Protein 4JXT (pdb70)

Foldseek 3Di:
DDDDLVVLLVLLVVADQDPCSLQVSLVVCLVVVVPLQSSLVSLVVVLLVDQLVCNLSSVVSLLSNLVVCVVVDCRNVVNNQVCVLVSLLSNLVSDDPVSLVVLVVSLVVCVVVVSDDVVSSVSNCVSSPD/DDDPVPDPD

Secondary structure (P-SEA, 3-state):
ccccaaa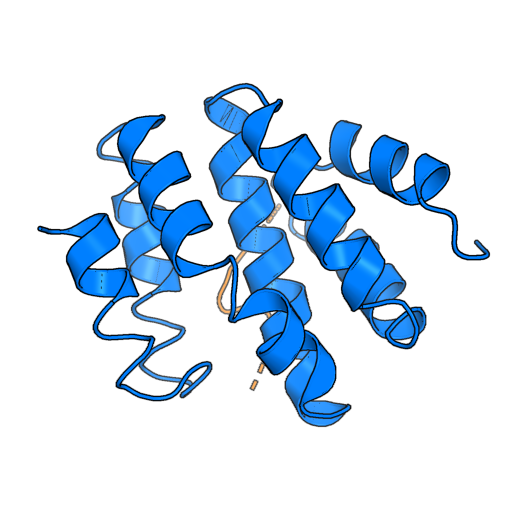aaaaaaaccccaaaaaaaaaaaaaaccaaaaaaaaaaaaaaaccccaaaaaaaaaaaaaaaaccccaaaaaaacccaaaaaaaaaaaccaaaaaaaaaaaaaaaaaccccaaaaaaaaaaccc/ccccccccc

Nearest PDB structures (foldseek):
  4jxt-assembly1_A  TM=1.008E+00  e=1.956E-17  Homo sapiens
  4nac-assembly1_A  TM=9.963E-01  e=1.462E-15  Homo sapiens
  4q94-assembly3_A  TM=7.522E-01  e=2.363E-12  Homo sapiens
  4q96-assembly2_A  TM=7.370E-01  e=5.225E-12  Homo sapiens
  8yf5-assembly1_E  TM=9.367E-01  e=1.499E-07  Komagataella phaffii

CATH classification: 1.25.40.90

Structure (mmCIF, N/CA/C/O backbone):
data_4JXT
#
_entry.id   4JXT
#
_cell.length_a   93.264
_cell.length_b   93.264
_cell.length_c   36.027
_cell.angle_alpha   90.000
_cell.angle_beta   90.000
_cell.angle_gamma   90.000
#
_symmetry.space_group_name_H-M   'I 4'
#
loop_
_entity.id
_entity.type
_entity.pdbx_description
1 polymer 'Regulation of nuclear pre-mRNA domain-containing protein 1A'
2 polymer 'DNA-directed RNA polymerase II subunit RPB1'
3 non-polymer 'UNKNOWN ATOM OR ION'
4 water water
#
loop_
_atom_site.group_PDB
_atom_site.id
_atom_site.type_symbol
_atom_site.label_atom_id
_atom_site.label_alt_id
_atom_site.label_comp_id
_atom_site.label_asym_id
_atom_site.label_entity_id
_atom_site.label_seq_id
_atom_site.pdbx_PDB_ins_code
_atom_site.Cartn_x
_atom_site.Cartn_y
_atom_site.Cartn_z
_atom_site.occupancy
_atom_site.B_iso_or_equiv
_atom_site.auth_seq_id
_atom_site.auth_comp_id
_atom_site.auth_asym_id
_atom_site.auth_atom_id
_atom_site.pdbx_PDB_model_num
ATOM 1 N N . SER A 1 3 ? 19.921 -5.279 -18.014 1.00 32.51 2 SER A N 1
ATOM 2 C CA . SER A 1 3 ? 21.285 -5.852 -17.781 1.00 32.69 2 SER A CA 1
ATOM 3 C C . SER A 1 3 ? 21.244 -6.900 -16.655 1.00 30.99 2 SER A C 1
ATOM 4 O O . SER A 1 3 ? 20.707 -6.651 -15.577 1.00 28.10 2 SER A O 1
ATOM 9 N N . ALA A 1 4 ? 21.835 -8.056 -16.890 1.00 30.32 3 ALA A N 1
ATOM 10 C CA . ALA A 1 4 ? 22.018 -8.997 -15.816 1.00 29.32 3 ALA A CA 1
ATOM 11 C C . ALA A 1 4 ? 23.038 -8.424 -14.837 1.00 27.05 3 ALA A C 1
ATOM 12 O O . ALA A 1 4 ? 23.876 -7.556 -15.178 1.00 27.74 3 ALA A O 1
ATOM 14 N N . PHE A 1 5 ? 22.988 -8.917 -13.615 1.00 24.91 4 PH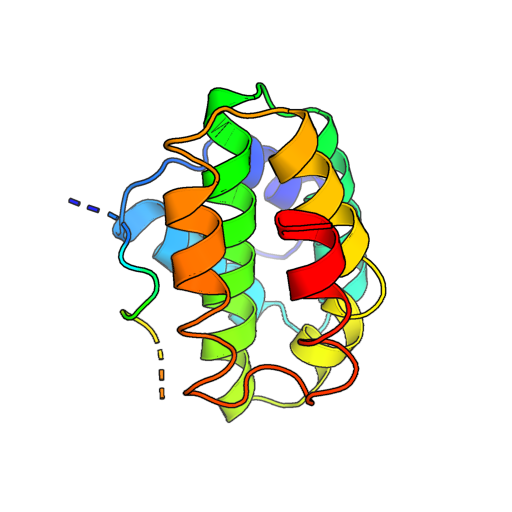E A N 1
ATOM 15 C CA . PHE A 1 5 ? 23.850 -8.389 -12.611 1.00 22.51 4 PHE A CA 1
ATOM 16 C C . PHE A 1 5 ? 25.269 -8.943 -12.728 1.00 22.63 4 PHE A C 1
ATOM 17 O O . PHE A 1 5 ? 25.440 -10.128 -12.850 1.00 23.60 4 PHE A O 1
ATOM 25 N N . SER A 1 6 ? 26.264 -8.049 -12.661 1.00 21.33 5 SER A N 1
ATOM 26 C CA . SER A 1 6 ? 27.667 -8.423 -12.404 1.00 21.73 5 SER A CA 1
ATOM 27 C C . SER A 1 6 ? 28.325 -7.334 -11.546 1.00 20.17 5 SER A C 1
ATOM 28 O O . SER A 1 6 ? 27.939 -6.156 -11.600 1.00 18.08 5 SER A O 1
ATOM 31 N N . GLU A 1 7 ? 29.298 -7.726 -10.750 1.00 20.62 6 GLU A N 1
ATOM 32 C CA . GLU A 1 7 ? 30.055 -6.742 -9.957 1.00 20.37 6 GLU A CA 1
ATOM 33 C C . GLU A 1 7 ? 30.763 -5.751 -10.825 1.00 20.21 6 GLU A C 1
ATOM 34 O O . GLU A 1 7 ? 30.710 -4.562 -10.562 1.00 18.47 6 GLU A O 1
ATOM 40 N N . ALA A 1 8 ? 31.362 -6.229 -11.909 1.00 21.76 7 ALA A N 1
ATOM 41 C CA . ALA A 1 8 ? 32.051 -5.322 -12.837 1.00 22.80 7 ALA A CA 1
ATOM 42 C C . ALA A 1 8 ? 31.071 -4.305 -13.517 1.00 21.74 7 ALA A C 1
ATOM 43 O O . ALA A 1 8 ? 31.426 -3.134 -13.702 1.00 22.06 7 ALA A O 1
ATOM 45 N N . ALA A 1 9 ? 29.860 -4.732 -13.861 1.00 21.33 8 ALA A N 1
ATOM 46 C CA . ALA A 1 9 ? 28.879 -3.817 -14.470 1.00 21.20 8 ALA A CA 1
ATOM 47 C C . ALA A 1 9 ? 28.488 -2.755 -13.423 1.00 20.06 8 ALA A C 1
ATOM 48 O O . ALA A 1 9 ? 28.445 -1.545 -13.737 1.00 20.80 8 ALA A O 1
ATOM 50 N N . LEU A 1 10 ? 28.267 -3.189 -12.183 1.00 18.62 9 LEU A N 1
ATOM 51 C CA . LEU A 1 10 ? 27.975 -2.245 -11.079 1.00 17.88 9 LEU A CA 1
ATOM 52 C C . LEU A 1 10 ? 29.125 -1.253 -10.839 1.00 18.67 9 LEU A C 1
ATOM 53 O O . LEU A 1 10 ? 28.884 -0.042 -10.644 1.00 18.30 9 LEU A O 1
ATOM 58 N N . GLU A 1 11 ? 30.353 -1.757 -10.837 1.00 20.18 10 GLU A N 1
ATOM 59 C CA . GLU A 1 11 ? 31.545 -0.903 -10.734 1.00 21.85 10 GLU A CA 1
ATOM 60 C C . GLU A 1 11 ? 31.596 0.182 -11.820 1.00 22.06 10 GLU A C 1
ATOM 61 O O . GLU A 1 11 ? 31.912 1.350 -11.536 1.00 22.07 10 GLU A O 1
ATOM 67 N N . LYS A 1 12 ? 31.260 -0.195 -13.050 1.00 22.66 11 LYS A N 1
ATOM 68 C CA . LYS A 1 12 ? 31.251 0.753 -14.169 1.00 24.33 11 LYS A CA 1
ATOM 69 C C . LYS A 1 12 ? 30.137 1.827 -14.001 1.00 22.70 11 LYS A C 1
ATOM 70 O O . LYS A 1 12 ? 30.387 3.016 -14.176 1.00 22.13 11 LYS A O 1
ATOM 76 N N . LYS A 1 13 ? 28.920 1.378 -13.636 1.00 20.78 12 LYS A N 1
ATOM 77 C CA . LYS A 1 13 ? 27.803 2.302 -13.333 1.00 19.99 12 LYS A CA 1
ATOM 78 C C . LYS A 1 13 ? 28.130 3.303 -12.210 1.00 19.04 12 LYS A C 1
ATOM 79 O O . LYS A 1 13 ? 27.771 4.500 -12.288 1.00 19.23 12 LYS A O 1
ATOM 85 N N . LEU A 1 14 ? 28.804 2.822 -11.170 1.00 18.27 13 LEU A N 1
ATOM 86 C CA . LEU A 1 14 ? 29.231 3.699 -10.063 1.00 17.85 13 LEU A CA 1
ATOM 87 C C . LEU A 1 14 ? 30.257 4.743 -10.503 1.00 19.89 13 LEU A C 1
ATOM 88 O O . LEU A 1 14 ? 30.225 5.871 -9.987 1.00 19.79 13 LEU A O 1
ATOM 93 N N . SER A 1 15 ? 31.176 4.388 -11.425 1.00 21.85 14 SER A N 1
ATOM 94 C CA . SER A 1 15 ? 32.103 5.375 -12.025 1.00 23.94 14 SER A CA 1
ATOM 95 C C . SER A 1 15 ? 31.404 6.478 -12.849 1.00 25.36 14 SER A C 1
ATOM 96 O O . SER A 1 15 ? 31.958 7.553 -13.035 1.00 26.13 14 SER A O 1
ATOM 99 N N . GLU A 1 16 ? 30.211 6.174 -13.359 1.00 25.23 15 GLU A N 1
ATOM 100 C CA . GLU A 1 16 ? 29.438 7.075 -14.218 1.00 27.22 15 GLU A CA 1
ATOM 101 C C . GLU A 1 16 ? 28.368 7.863 -13.427 1.00 26.40 15 GLU A C 1
ATOM 102 O O . GLU A 1 16 ? 27.791 8.802 -13.958 1.00 28.18 15 GLU A O 1
ATOM 108 N N . LEU A 1 17 ? 28.101 7.464 -12.183 1.00 24.27 16 LEU A N 1
ATOM 109 C CA . LEU A 1 17 ? 27.060 8.089 -11.361 1.00 23.55 16 LEU A CA 1
ATOM 110 C C . LEU A 1 17 ? 27.340 9.567 -11.179 1.00 25.49 16 LEU A C 1
ATOM 111 O O . LEU A 1 17 ? 28.476 9.968 -10.852 1.00 24.60 16 LEU A O 1
ATOM 116 N N . SER A 1 18 ? 26.291 10.363 -11.387 1.00 26.39 17 SER A N 1
ATOM 117 C CA . SER A 1 18 ? 26.335 11.805 -11.192 1.00 28.19 17 SER A CA 1
ATOM 118 C C . SER A 1 18 ? 25.187 12.222 -10.266 1.00 27.87 17 SER A C 1
ATOM 119 O O . SER A 1 18 ? 24.341 11.415 -9.876 1.00 25.02 17 SER A O 1
ATOM 122 N N . ASN A 1 19 ? 25.171 13.497 -9.916 1.00 30.80 18 ASN A N 1
ATOM 123 C CA . ASN A 1 19 ? 24.249 13.997 -8.931 1.00 31.29 18 ASN A CA 1
ATOM 124 C C . ASN A 1 19 ? 22.837 14.307 -9.485 1.00 31.42 18 ASN A C 1
ATOM 125 O O . ASN A 1 19 ? 22.013 14.891 -8.770 1.00 33.22 18 ASN A O 1
ATOM 130 N N . SER A 1 20 ? 22.540 13.907 -10.723 1.00 29.01 19 SER A N 1
ATOM 131 C CA . SER A 1 20 ? 21.248 14.188 -11.316 1.00 28.63 19 SER A CA 1
ATOM 132 C C . SER A 1 20 ? 20.205 13.225 -10.739 1.00 26.48 19 SER A C 1
ATOM 133 O O . SER A 1 20 ? 20.524 12.074 -10.330 1.00 23.60 19 SER A O 1
ATOM 136 N N . GLN A 1 21 ? 18.960 13.692 -10.704 1.00 26.98 20 GLN A N 1
ATOM 137 C CA . GLN A 1 21 ? 17.857 12.866 -10.209 1.00 25.80 20 GLN A CA 1
ATOM 138 C C . GLN A 1 21 ? 17.805 11.572 -11.061 1.00 24.26 20 GLN A C 1
ATOM 139 O O . GLN A 1 21 ? 17.662 10.462 -10.517 1.00 22.24 20 GLN A O 1
ATOM 145 N N . GLN A 1 22 ? 17.973 11.730 -12.379 1.00 25.34 21 GLN A N 1
ATOM 146 C CA . GLN A 1 22 ? 17.844 10.592 -13.324 1.00 24.70 21 GLN A CA 1
ATOM 147 C C . GLN A 1 22 ? 18.979 9.591 -13.116 1.00 22.61 21 GLN A C 1
ATOM 148 O O . GLN A 1 22 ? 18.746 8.393 -13.106 1.00 20.91 21 GLN A O 1
ATOM 153 N N . SER A 1 23 ? 20.188 10.075 -12.820 1.00 22.55 22 SER A N 1
ATOM 154 C CA . SER A 1 23 ? 21.315 9.193 -12.689 1.00 21.11 22 SER A CA 1
ATOM 155 C C . SER A 1 23 ? 21.202 8.325 -11.432 1.00 19.13 22 SER A C 1
ATOM 156 O O . SER A 1 23 ? 21.319 7.095 -11.530 1.00 18.15 22 SER A O 1
ATOM 159 N N . VAL A 1 24 ? 20.945 8.960 -10.265 1.00 18.11 23 VAL A N 1
ATOM 160 C CA . VAL A 1 24 ? 20.719 8.219 -9.024 1.00 16.57 23 VAL A CA 1
ATOM 161 C C . VAL A 1 24 ? 19.513 7.255 -9.136 1.00 16.16 23 VAL A C 1
ATOM 162 O O . VAL A 1 24 ? 19.625 6.088 -8.748 1.00 14.73 23 VAL A O 1
ATOM 166 N N . GLN A 1 25 ? 18.378 7.753 -9.632 1.00 17.22 24 GLN A N 1
ATOM 167 C CA . GLN A 1 25 ? 17.150 6.932 -9.753 1.00 17.92 24 GLN A CA 1
ATOM 168 C C . GLN A 1 25 ? 17.327 5.726 -10.672 1.00 17.14 24 GLN A C 1
ATOM 169 O O . GLN A 1 25 ? 16.814 4.624 -10.386 1.00 16.95 24 GLN A O 1
ATOM 177 N N . THR A 1 26 ? 18.013 5.918 -11.801 1.00 17.00 25 THR A N 1
ATOM 178 C CA . THR A 1 26 ? 18.143 4.848 -12.762 1.00 17.07 25 THR A CA 1
ATOM 179 C C . THR A 1 26 ? 18.997 3.691 -12.182 1.00 15.89 25 THR A C 1
ATOM 180 O O . THR A 1 26 ? 18.661 2.498 -12.320 1.00 15.48 25 THR A O 1
ATOM 184 N N . LEU A 1 27 ? 20.075 4.039 -11.503 1.00 15.19 26 LEU A N 1
ATOM 185 C CA . LEU A 1 27 ? 20.947 3.032 -10.914 1.00 14.28 26 LEU A CA 1
ATOM 186 C C . LEU A 1 27 ? 20.220 2.339 -9.754 1.00 12.90 26 LEU A C 1
ATOM 187 O O . LEU A 1 27 ? 20.305 1.110 -9.620 1.00 12.15 26 LEU A O 1
ATOM 192 N N . SER A 1 28 ? 19.504 3.124 -8.940 1.00 12.44 27 SER A N 1
ATOM 193 C CA . SER A 1 28 ? 18.761 2.590 -7.823 1.00 12.20 27 SER A CA 1
ATOM 194 C C . SER A 1 28 ? 17.723 1.512 -8.266 1.00 12.52 27 SER A C 1
ATOM 195 O O . SER A 1 28 ? 17.614 0.431 -7.617 1.00 12.40 27 SER A O 1
ATOM 198 N N . LEU A 1 29 ? 16.979 1.819 -9.325 1.00 13.03 28 LEU A N 1
ATOM 199 C CA . LEU A 1 29 ? 15.950 0.927 -9.854 1.00 13.80 28 LEU A CA 1
ATOM 200 C C . LEU A 1 29 ? 16.588 -0.430 -10.247 1.00 13.67 28 LEU A C 1
ATOM 201 O O . LEU A 1 29 ? 16.010 -1.497 -9.967 1.00 13.79 28 LEU A O 1
ATOM 206 N N . TRP A 1 30 ? 17.775 -0.366 -10.859 1.00 13.27 29 TRP A N 1
ATOM 207 C CA . TRP A 1 30 ? 18.520 -1.566 -11.270 1.00 13.65 29 TRP A CA 1
ATOM 208 C C . TRP A 1 30 ? 18.926 -2.360 -10.026 1.00 13.15 29 TRP A C 1
ATOM 209 O O . TRP A 1 30 ? 18.850 -3.593 -10.018 1.00 13.45 29 TRP A O 1
ATOM 220 N N . LEU A 1 31 ? 19.374 -1.657 -8.981 1.00 12.64 30 LEU A N 1
ATOM 221 C CA . LEU A 1 31 ? 19.821 -2.307 -7.752 1.00 12.97 30 LEU A CA 1
ATOM 222 C C . LEU A 1 31 ? 18.655 -2.993 -7.037 1.00 13.67 30 LEU A C 1
ATOM 223 O O . LEU A 1 31 ? 18.819 -4.100 -6.514 1.00 13.70 30 LEU A O 1
ATOM 228 N N . ILE A 1 32 ? 17.490 -2.340 -7.037 1.00 13.82 31 ILE A N 1
ATOM 229 C CA . ILE A 1 32 ? 16.257 -2.920 -6.471 1.00 14.82 31 ILE A CA 1
ATOM 230 C C . ILE A 1 32 ? 15.753 -4.140 -7.263 1.00 15.60 31 ILE A C 1
ATOM 231 O O . ILE A 1 32 ? 15.369 -5.134 -6.670 1.00 16.83 31 ILE A O 1
ATOM 236 N N . HIS A 1 33 ? 15.753 -4.055 -8.596 1.00 15.82 32 HIS A N 1
ATOM 237 C CA . HIS A 1 33 ? 15.551 -5.212 -9.465 1.00 16.86 32 HIS A CA 1
ATOM 238 C C . HIS A 1 33 ? 16.449 -6.369 -9.079 1.00 16.63 32 HIS A C 1
ATOM 239 O O . HIS A 1 33 ? 15.997 -7.531 -9.013 1.00 17.80 32 HIS A O 1
ATOM 246 N N . HIS A 1 34 ? 17.704 -6.058 -8.815 1.00 15.21 33 HIS A N 1
ATOM 247 C CA . HIS A 1 34 ? 18.765 -7.059 -8.487 1.00 15.74 33 HIS A CA 1
ATOM 248 C C . HIS A 1 34 ? 19.034 -7.255 -6.987 1.00 15.40 33 HIS A C 1
ATOM 249 O O . HIS A 1 34 ? 20.146 -7.649 -6.577 1.00 15.22 33 HIS A O 1
ATOM 256 N N . ARG A 1 35 ? 17.973 -7.081 -6.179 1.00 15.20 34 ARG A N 1
ATOM 257 C CA . ARG A 1 35 ? 18.062 -7.111 -4.724 1.00 15.38 34 ARG A CA 1
ATOM 258 C C . ARG A 1 35 ? 18.502 -8.433 -4.124 1.00 16.35 34 ARG A C 1
ATOM 259 O O . ARG A 1 35 ? 19.039 -8.436 -3.042 1.00 16.82 34 ARG A O 1
ATOM 267 N N . LYS A 1 36 ? 18.346 -9.539 -4.858 1.00 17.33 35 LYS A N 1
ATOM 268 C CA . LYS A 1 36 ? 18.917 -10.826 -4.478 1.00 18.87 35 LYS A CA 1
ATOM 269 C C . LYS A 1 36 ? 20.441 -10.670 -4.174 1.00 18.64 35 LYS A C 1
ATOM 270 O O . LYS A 1 36 ? 21.005 -11.414 -3.358 1.00 19.58 35 LYS A O 1
ATOM 276 N N . HIS A 1 37 ? 21.074 -9.737 -4.874 1.00 17.10 36 HIS A N 1
ATOM 277 C CA . HIS A 1 37 ? 22.513 -9.500 -4.796 1.00 17.47 36 HIS A CA 1
ATOM 278 C C . HIS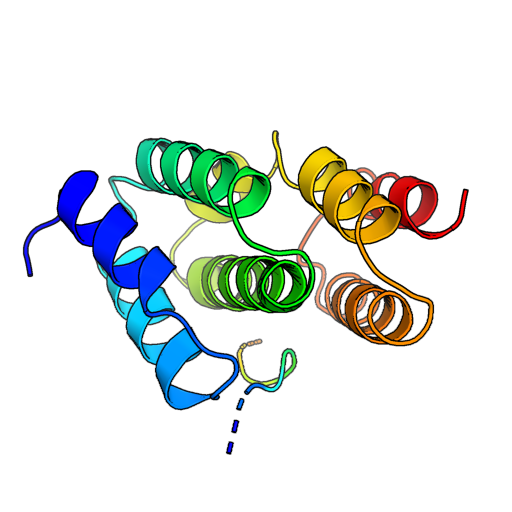 A 1 37 ? 22.889 -8.345 -3.904 1.00 16.04 36 HIS A C 1
ATOM 279 O O . HIS A 1 37 ? 23.970 -7.781 -4.026 1.00 15.70 36 HIS A O 1
ATOM 286 N N . SER A 1 38 ? 22.023 -8.014 -2.954 1.00 15.88 37 SER A N 1
ATOM 287 C CA . SER A 1 38 ? 22.213 -6.835 -2.118 1.00 14.93 37 SER A CA 1
ATOM 288 C C . SER A 1 38 ? 23.579 -6.854 -1.361 1.00 15.88 37 SER A C 1
ATOM 289 O O . SER A 1 38 ? 24.223 -5.813 -1.203 1.00 15.49 37 SER A O 1
ATOM 292 N N . ARG A 1 39 ? 24.036 -8.023 -0.946 1.00 17.67 38 ARG A N 1
ATOM 293 C CA . ARG A 1 39 ? 25.322 -8.106 -0.267 1.00 19.12 38 ARG A CA 1
ATOM 294 C C . ARG A 1 39 ? 26.524 -7.702 -1.112 1.00 19.28 38 ARG A C 1
ATOM 295 O O . ARG A 1 39 ? 27.218 -6.773 -0.732 1.00 18.53 38 ARG A O 1
ATOM 298 N N . PRO A 1 40 ? 26.779 -8.395 -2.249 1.00 20.42 39 PRO A N 1
ATOM 299 C CA . PRO A 1 40 ? 27.867 -7.931 -3.115 1.00 20.62 39 PRO A CA 1
ATOM 300 C C . PRO A 1 40 ? 27.655 -6.499 -3.622 1.00 19.10 39 PRO A C 1
ATOM 301 O O . PRO A 1 40 ? 28.644 -5.786 -3.855 1.00 18.90 39 PRO A O 1
ATOM 305 N N . ILE A 1 41 ? 26.391 -6.057 -3.761 1.00 17.54 40 ILE A N 1
ATOM 306 C CA . ILE A 1 41 ? 26.121 -4.669 -4.136 1.00 16.03 40 ILE A CA 1
ATOM 307 C C . ILE A 1 41 ? 26.701 -3.739 -3.091 1.00 15.82 40 ILE A C 1
ATOM 308 O O . ILE A 1 41 ? 27.439 -2.792 -3.422 1.00 15.29 40 ILE A O 1
ATOM 313 N N . VAL A 1 42 ? 26.406 -4.011 -1.830 1.00 16.22 41 VAL A N 1
ATOM 314 C CA . VAL A 1 42 ? 26.928 -3.161 -0.758 1.00 16.32 41 VAL A CA 1
ATOM 315 C C . VAL A 1 42 ? 28.456 -3.170 -0.686 1.00 17.35 41 VAL A C 1
ATOM 316 O O . VAL A 1 42 ? 29.070 -2.106 -0.456 1.00 17.05 41 VAL A O 1
ATOM 320 N N . THR A 1 43 ? 29.073 -4.345 -0.864 1.00 18.16 42 THR A N 1
ATOM 321 C CA . THR A 1 43 ? 30.538 -4.493 -0.848 1.00 19.82 42 THR A CA 1
ATOM 322 C C . THR A 1 43 ? 31.249 -3.629 -1.939 1.00 19.35 42 THR A C 1
ATOM 323 O O . THR A 1 43 ? 32.229 -2.949 -1.660 1.00 18.51 42 THR A O 1
ATOM 327 N N . VAL A 1 44 ? 30.752 -3.742 -3.176 1.00 18.09 43 VAL A N 1
ATOM 328 C CA . VAL A 1 44 ? 31.243 -2.983 -4.309 1.00 18.51 43 VAL A CA 1
ATOM 329 C C . VAL A 1 44 ? 30.986 -1.462 -4.097 1.00 17.02 43 VAL A C 1
ATOM 330 O O . VAL A 1 44 ? 31.861 -0.642 -4.308 1.00 17.28 43 VAL A O 1
ATOM 334 N N . TRP A 1 45 ? 29.778 -1.130 -3.639 1.00 15.99 44 TRP A N 1
ATOM 335 C CA . TRP A 1 45 ? 29.402 0.254 -3.322 1.00 15.21 44 TRP A CA 1
ATOM 336 C C . TRP A 1 45 ? 30.380 0.888 -2.355 1.00 16.08 44 TRP A C 1
ATOM 337 O O . TRP A 1 45 ? 30.888 1.987 -2.609 1.00 15.84 44 TRP A O 1
ATOM 348 N N . GLU A 1 46 ? 30.702 0.178 -1.281 1.00 17.03 45 GLU A N 1
ATOM 349 C CA . GLU A 1 46 ? 31.625 0.702 -0.273 1.00 19.13 45 GLU A CA 1
ATOM 350 C C . GLU A 1 46 ? 33.043 0.899 -0.766 1.00 20.00 45 GLU A C 1
ATOM 351 O O . GLU A 1 46 ? 33.734 1.851 -0.363 1.00 19.86 45 GLU A O 1
ATOM 357 N N . ARG A 1 47 ? 33.507 -0.051 -1.567 1.00 20.11 46 ARG A N 1
ATOM 358 C CA . ARG A 1 47 ? 34.850 -0.028 -2.104 1.00 21.88 46 ARG A CA 1
ATOM 359 C C . ARG A 1 47 ? 35.003 1.165 -3.019 1.00 21.29 46 ARG A C 1
ATOM 360 O O . ARG A 1 47 ? 35.993 1.893 -2.946 1.00 21.87 46 ARG A O 1
ATOM 368 N N . GLU A 1 48 ? 34.017 1.366 -3.892 1.00 19.67 47 GLU A N 1
ATOM 369 C CA . GLU A 1 48 ? 34.060 2.452 -4.855 1.00 20.13 47 GLU A CA 1
ATOM 370 C C . GLU A 1 48 ? 33.804 3.826 -4.205 1.00 19.36 47 GLU A C 1
ATOM 371 O O . GLU A 1 48 ? 34.329 4.828 -4.653 1.00 20.98 47 GLU A O 1
ATOM 377 N N . LEU A 1 49 ? 33.007 3.871 -3.142 1.00 17.93 48 LEU A N 1
ATOM 378 C CA . LEU A 1 49 ? 32.875 5.100 -2.348 1.00 17.57 48 LEU A CA 1
ATOM 379 C C . LEU A 1 49 ? 34.255 5.559 -1.824 1.00 19.16 48 LEU A C 1
ATOM 380 O O . LEU A 1 49 ? 34.588 6.732 -1.915 1.00 19.30 48 LEU A O 1
ATOM 385 N N . ARG A 1 50 ? 35.034 4.617 -1.287 1.00 19.93 49 ARG A N 1
ATOM 386 C CA . ARG A 1 50 ? 36.317 4.958 -0.709 1.00 22.53 49 ARG A CA 1
ATOM 387 C C . ARG A 1 50 ? 37.332 5.362 -1.764 1.00 23.59 49 ARG A C 1
ATOM 388 O O . ARG A 1 50 ? 38.216 6.165 -1.484 1.00 24.50 49 ARG A O 1
ATOM 396 N N . LYS A 1 51 ? 37.178 4.838 -2.976 1.00 23.09 50 LYS A N 1
ATOM 397 C CA . LYS A 1 51 ? 38.066 5.152 -4.088 1.00 25.00 50 LYS A CA 1
ATOM 398 C C . LYS A 1 51 ? 37.688 6.495 -4.709 1.00 24.92 50 LYS A C 1
ATOM 399 O O . LYS A 1 51 ? 38.513 7.148 -5.268 1.00 26.48 50 LYS A O 1
ATOM 405 N N . ALA A 1 52 ? 36.416 6.873 -4.635 1.00 23.18 51 ALA A N 1
ATOM 406 C CA . ALA A 1 52 ? 35.924 8.056 -5.348 1.00 23.35 51 ALA A CA 1
ATOM 407 C C . ALA A 1 52 ? 36.544 9.367 -4.847 1.00 24.72 51 ALA A C 1
ATOM 408 O O . ALA A 1 52 ? 36.880 9.498 -3.679 1.00 24.31 51 ALA A O 1
ATOM 410 N N . LYS A 1 53 ? 36.713 10.318 -5.758 1.00 26.32 52 LYS A N 1
ATOM 411 C CA . LYS A 1 53 ? 37.189 11.660 -5.413 1.00 28.33 52 LYS A CA 1
ATOM 412 C C . LYS A 1 53 ? 36.212 12.321 -4.438 1.00 26.94 52 LYS A C 1
ATOM 413 O O . LYS A 1 53 ? 34.998 12.130 -4.544 1.00 25.04 52 LYS A O 1
ATOM 418 N N . PRO A 1 54 ? 36.732 13.089 -3.474 1.00 28.35 53 PRO A N 1
ATOM 419 C CA . PRO A 1 54 ? 35.892 13.714 -2.468 1.00 27.73 53 PRO A CA 1
ATOM 420 C C . PRO A 1 54 ? 34.609 14.304 -2.975 1.00 27.31 53 PRO A C 1
ATOM 421 O O . PRO A 1 54 ? 33.577 14.095 -2.354 1.00 26.74 53 PRO A O 1
ATOM 425 N N . ASN A 1 55 ? 34.654 15.008 -4.092 1.00 29.46 54 ASN A N 1
ATOM 426 C CA . ASN A 1 55 ? 33.466 15.702 -4.579 1.00 30.15 54 ASN A CA 1
ATOM 427 C C . ASN A 1 55 ? 32.383 14.790 -5.187 1.00 28.08 54 ASN A C 1
ATOM 428 O O . ASN A 1 55 ? 31.337 15.286 -5.593 1.00 28.68 54 ASN A O 1
ATOM 433 N N . ARG A 1 56 ? 32.629 13.481 -5.247 1.00 26.03 55 ARG A N 1
ATOM 434 C CA . ARG A 1 56 ? 31.633 12.530 -5.728 1.00 24.36 55 ARG A CA 1
ATOM 435 C C . ARG A 1 56 ? 31.069 11.647 -4.600 1.00 21.33 55 ARG A C 1
ATOM 436 O O . ARG A 1 56 ? 30.104 10.883 -4.819 1.00 19.36 55 ARG A O 1
ATOM 444 N N . LYS A 1 57 ? 31.636 11.770 -3.397 1.00 20.53 56 LYS A N 1
ATOM 445 C CA . LYS A 1 57 ? 31.258 10.892 -2.296 1.00 18.89 56 LYS A CA 1
ATOM 446 C C . LYS A 1 57 ? 29.819 11.125 -1.837 1.00 18.21 56 LYS A C 1
ATOM 447 O O . LYS A 1 57 ? 29.106 10.161 -1.590 1.00 17.58 56 LYS A O 1
ATOM 453 N N . LEU A 1 58 ? 29.352 12.381 -1.762 1.00 19.72 57 LEU A N 1
ATOM 454 C CA . LEU A 1 58 ? 27.938 12.619 -1.349 1.00 19.13 57 LEU A CA 1
ATOM 455 C C . LEU A 1 58 ? 26.961 11.819 -2.248 1.00 17.90 57 LEU A C 1
ATOM 456 O O . LEU A 1 58 ? 25.973 11.253 -1.791 1.00 16.47 57 LEU A O 1
ATOM 461 N N . THR A 1 59 ? 27.254 11.784 -3.531 1.00 18.42 58 THR A N 1
ATOM 462 C CA . THR A 1 59 ? 26.368 11.126 -4.500 1.00 17.66 58 THR A CA 1
ATOM 463 C C . THR A 1 59 ? 26.245 9.626 -4.228 1.00 16.24 58 THR A C 1
ATOM 464 O O . THR A 1 59 ? 25.156 9.054 -4.407 1.00 14.60 58 THR A O 1
ATOM 468 N N . PHE A 1 60 ? 27.331 9.013 -3.751 1.00 15.90 59 PHE A N 1
ATOM 469 C CA . PHE A 1 60 ? 27.269 7.619 -3.240 1.00 14.81 59 PHE A CA 1
ATOM 470 C C . PHE A 1 60 ? 26.265 7.453 -2.115 1.00 13.92 59 PHE A C 1
ATOM 471 O O . PHE A 1 60 ? 25.500 6.446 -2.074 1.00 12.76 59 PHE A O 1
ATOM 479 N N . LEU A 1 61 ? 26.238 8.423 -1.209 1.00 14.20 60 LEU A N 1
ATOM 480 C CA . LEU A 1 61 ? 25.298 8.338 -0.079 1.00 13.80 60 LEU A CA 1
ATOM 481 C C . LEU A 1 61 ? 23.865 8.630 -0.544 1.00 13.58 60 LEU A C 1
ATOM 482 O O . LEU A 1 61 ? 22.930 8.048 -0.017 1.00 13.18 60 LEU A O 1
ATOM 487 N N . TYR A 1 62 ? 23.699 9.491 -1.554 1.00 14.13 61 TYR A N 1
ATOM 488 C CA . TYR A 1 62 ? 22.392 9.695 -2.196 1.00 14.28 61 TYR A CA 1
ATOM 489 C C . TYR A 1 62 ? 21.807 8.407 -2.828 1.00 13.15 61 TYR A C 1
ATOM 490 O O . TYR A 1 62 ? 20.604 8.113 -2.693 1.00 13.17 61 TYR A O 1
ATOM 499 N N . LEU A 1 63 ? 22.660 7.642 -3.500 1.00 12.77 62 LEU A N 1
ATOM 500 C CA . LEU A 1 63 ? 22.290 6.355 -4.060 1.00 12.75 62 LEU A CA 1
ATOM 501 C C . LEU A 1 63 ? 21.870 5.387 -2.961 1.00 12.04 62 LEU A C 1
ATOM 502 O O . LEU A 1 63 ? 20.794 4.767 -3.064 1.00 11.87 62 LEU A O 1
ATOM 507 N N . ALA A 1 64 ? 22.687 5.280 -1.914 1.00 11.68 63 ALA A N 1
ATOM 508 C CA . ALA A 1 64 ? 22.320 4.507 -0.713 1.00 11.57 63 ALA A CA 1
ATOM 509 C C . ALA A 1 64 ? 20.945 4.971 -0.163 1.00 11.99 63 ALA A C 1
ATOM 510 O O . ALA A 1 64 ? 20.072 4.140 0.128 1.00 12.57 63 ALA A O 1
ATOM 512 N N . ASN A 1 65 ? 20.727 6.284 -0.052 1.00 12.66 64 ASN A N 1
ATOM 513 C CA . ASN A 1 65 ? 19.413 6.802 0.363 1.00 12.59 64 ASN A CA 1
ATOM 514 C C . ASN A 1 65 ? 18.272 6.282 -0.513 1.00 12.74 64 ASN A C 1
ATOM 515 O O . ASN A 1 65 ? 17.255 5.819 -0.005 1.00 12.85 64 ASN A O 1
ATOM 520 N N . ASP A 1 66 ? 18.452 6.396 -1.822 1.00 12.54 65 ASP A N 1
ATOM 521 C CA . ASP A 1 66 ? 17.434 5.992 -2.778 1.00 13.19 65 ASP A CA 1
ATOM 522 C C . ASP A 1 66 ? 17.136 4.502 -2.738 1.00 13.06 65 ASP A C 1
ATOM 523 O O . ASP A 1 66 ? 15.975 4.119 -2.705 1.00 14.67 65 ASP A O 1
ATOM 528 N N . VAL A 1 67 ? 18.174 3.681 -2.712 1.00 12.32 66 VAL A N 1
ATOM 529 C CA . VAL A 1 67 ? 18.018 2.223 -2.660 1.00 12.46 66 VAL A CA 1
ATOM 530 C C . VAL A 1 67 ? 17.360 1.783 -1.361 1.00 12.60 66 VAL A C 1
ATOM 531 O O . VAL A 1 67 ? 16.381 1.088 -1.389 1.00 12.69 66 VAL A O 1
ATOM 535 N N . ILE A 1 68 ? 17.905 2.197 -0.233 1.00 12.81 67 ILE A N 1
ATOM 536 C CA . ILE A 1 68 ? 17.323 1.820 1.057 1.00 13.51 67 ILE A CA 1
ATOM 537 C C . ILE A 1 68 ? 15.853 2.255 1.148 1.00 14.32 67 ILE A C 1
ATOM 538 O O . ILE A 1 68 ? 14.969 1.432 1.509 1.00 14.78 67 ILE A O 1
ATOM 543 N N . GLN A 1 69 ? 15.553 3.517 0.797 1.00 14.00 68 GLN A N 1
ATOM 544 C CA . GLN A 1 69 ? 14.168 3.981 0.931 1.00 15.19 68 GLN A CA 1
ATOM 545 C C . GLN A 1 69 ? 13.212 3.241 -0.037 1.00 15.63 68 GLN A C 1
ATOM 546 O O . GLN A 1 69 ? 12.119 2.783 0.344 1.00 16.29 68 GLN A O 1
AT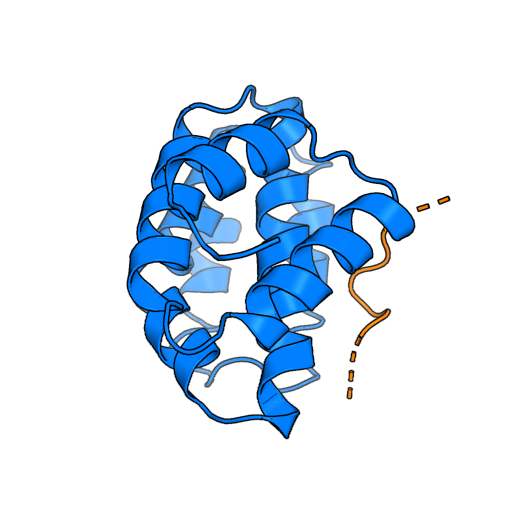OM 552 N N . ASN A 1 70 ? 13.621 3.135 -1.277 1.00 15.73 69 ASN A N 1
ATOM 553 C CA . ASN A 1 70 ? 12.781 2.435 -2.271 1.00 16.68 69 ASN A CA 1
ATOM 554 C C . ASN A 1 70 ? 12.682 0.918 -2.017 1.00 16.73 69 ASN A C 1
ATOM 555 O O . ASN A 1 70 ? 11.733 0.268 -2.473 1.00 17.43 69 ASN A O 1
ATOM 560 N N . SER A 1 71 ? 13.616 0.362 -1.232 1.00 15.91 70 SER A N 1
ATOM 561 C CA . SER A 1 71 ? 13.592 -1.072 -0.885 1.00 15.87 70 SER A CA 1
ATOM 562 C C . SER A 1 71 ? 12.594 -1.437 0.213 1.00 17.69 70 SER A C 1
ATOM 563 O O . SER A 1 71 ? 12.275 -2.631 0.400 1.00 18.06 70 SER A O 1
ATOM 566 N N . LYS A 1 72 ? 12.137 -0.444 0.985 1.00 18.43 71 LYS A N 1
ATOM 567 C CA . LYS A 1 72 ? 11.295 -0.729 2.134 1.00 20.78 71 LYS A CA 1
ATOM 568 C C . LYS A 1 72 ? 10.023 -1.472 1.717 1.00 23.39 71 LYS A C 1
ATOM 569 O O . LYS A 1 72 ? 9.599 -2.369 2.430 1.00 25.71 71 LYS A O 1
ATOM 575 N N . ARG A 1 73 ? 9.410 -1.081 0.594 1.00 24.67 72 ARG 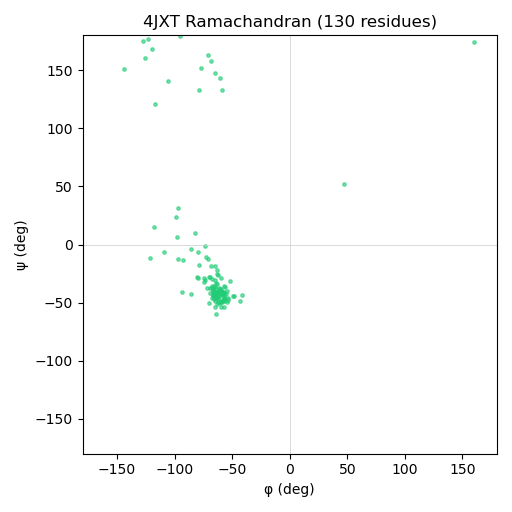A N 1
ATOM 576 C CA . ARG A 1 73 ? 8.201 -1.782 0.068 1.00 26.98 72 ARG A CA 1
ATOM 577 C C . ARG A 1 73 ? 8.505 -3.247 -0.372 1.00 26.67 72 ARG A C 1
ATOM 578 O O . ARG A 1 73 ? 7.586 -4.074 -0.497 1.00 27.08 72 ARG A O 1
ATOM 582 N N . LYS A 1 74 ? 9.787 -3.563 -0.589 1.00 23.36 73 LYS A N 1
ATOM 583 C CA . LYS A 1 74 ? 10.188 -4.889 -1.092 1.00 23.22 73 LYS A CA 1
ATOM 584 C C . LYS A 1 74 ? 10.541 -5.857 0.022 1.00 22.89 73 LYS A C 1
ATOM 585 O O . LYS A 1 74 ? 10.208 -7.040 -0.045 1.00 23.33 73 LYS A O 1
ATOM 591 N N . GLY A 1 75 ? 11.242 -5.369 1.033 1.00 21.54 74 GLY A N 1
ATOM 592 C CA . GLY A 1 75 ? 11.657 -6.229 2.131 1.00 22.64 74 GLY A CA 1
ATOM 593 C C . GLY A 1 75 ? 12.825 -5.621 2.888 1.00 21.30 74 GLY A C 1
ATOM 594 O O . GLY A 1 75 ? 13.345 -4.611 2.478 1.00 19.19 74 GLY A O 1
ATOM 595 N N . PRO A 1 76 ? 13.238 -6.253 4.000 1.00 22.93 75 PRO A N 1
ATOM 596 C CA . PRO A 1 76 ? 14.281 -5.669 4.905 1.00 22.43 75 PRO A CA 1
ATOM 597 C C . PRO A 1 76 ? 15.737 -5.826 4.457 1.00 21.53 75 PRO A C 1
ATOM 598 O O . PRO A 1 76 ? 16.654 -5.293 5.133 1.00 20.51 75 PRO A O 1
ATOM 602 N N . GLU A 1 77 ? 15.956 -6.578 3.376 1.00 20.53 76 GLU A N 1
ATOM 603 C CA . GLU A 1 77 ? 17.290 -7.003 2.971 1.00 20.00 76 GLU A CA 1
ATOM 604 C C . GLU A 1 77 ? 18.286 -5.829 2.736 1.00 18.10 76 GLU A C 1
ATOM 605 O O . GLU A 1 77 ? 19.345 -5.806 3.365 1.00 17.92 76 GLU A O 1
ATOM 611 N N . PHE A 1 78 ? 17.952 -4.847 1.900 1.00 16.63 77 PHE A N 1
ATOM 612 C CA . PHE A 1 78 ? 18.876 -3.726 1.686 1.00 15.91 77 PHE A CA 1
ATOM 613 C C . PHE A 1 78 ? 19.176 -2.916 2.942 1.00 16.09 77 PHE A C 1
ATOM 614 O O . PHE A 1 78 ? 20.289 -2.474 3.113 1.00 16.13 77 PHE A O 1
ATOM 622 N N . THR A 1 79 ? 18.176 -2.728 3.787 1.00 17.71 78 THR A N 1
ATOM 623 C CA . THR A 1 79 ? 18.337 -2.051 5.066 1.00 18.64 78 THR A CA 1
ATOM 624 C C . THR A 1 79 ? 19.355 -2.823 5.879 1.00 19.86 78 THR A C 1
ATOM 625 O O . THR A 1 79 ? 20.379 -2.268 6.293 1.00 19.01 78 THR A O 1
ATOM 629 N N . LYS A 1 80 ? 19.110 -4.111 6.043 1.00 21.18 79 LYS A N 1
ATOM 630 C CA . LYS A 1 80 ? 20.040 -4.974 6.785 1.00 23.38 79 LYS A CA 1
ATOM 631 C C . LYS A 1 80 ? 21.458 -5.053 6.215 1.00 21.41 79 LYS A C 1
ATOM 632 O O . LYS A 1 80 ? 22.433 -5.155 6.951 1.00 21.83 79 LYS A O 1
ATOM 638 N N . ASP A 1 81 ? 21.573 -5.100 4.907 1.00 20.62 80 ASP A N 1
ATOM 639 C CA . ASP A 1 81 ? 22.903 -5.266 4.283 1.00 19.83 80 ASP A CA 1
ATOM 640 C C . ASP A 1 81 ? 23.703 -3.954 4.206 1.00 18.21 80 ASP A C 1
ATOM 641 O O . ASP A 1 81 ? 24.941 -3.990 4.175 1.00 17.79 80 ASP A O 1
ATOM 646 N N . PHE A 1 82 ? 23.026 -2.809 4.137 1.00 16.57 81 PHE A N 1
ATOM 647 C CA . PHE A 1 82 ? 23.738 -1.532 4.324 1.00 15.75 81 PHE A CA 1
ATOM 648 C C . PHE A 1 82 ? 24.108 -1.275 5.776 1.00 16.72 81 PHE A C 1
ATOM 649 O O . PHE A 1 82 ? 25.116 -0.588 6.054 1.00 15.92 81 PHE A O 1
ATOM 657 N N . ALA A 1 83 ? 23.301 -1.810 6.708 1.00 17.98 82 ALA A N 1
ATOM 658 C CA . ALA A 1 83 ? 23.494 -1.550 8.153 1.00 19.47 82 ALA A CA 1
ATOM 659 C C . ALA A 1 83 ? 24.923 -1.725 8.676 1.00 20.12 82 ALA A C 1
ATOM 660 O O . ALA A 1 83 ? 25.403 -0.877 9.388 1.00 20.41 82 ALA A O 1
ATOM 662 N N . PRO A 1 84 ? 25.627 -2.795 8.294 1.00 20.82 83 PRO A N 1
ATOM 663 C CA . PRO A 1 84 ? 26.968 -2.926 8.887 1.00 21.96 83 PRO A CA 1
ATOM 664 C C . PRO A 1 84 ? 28.071 -1.955 8.379 1.00 21.27 83 PRO A C 1
ATOM 665 O O . PRO A 1 84 ? 29.125 -1.881 9.009 1.00 21.69 83 PRO A O 1
ATOM 669 N N . VAL A 1 85 ? 27.817 -1.206 7.300 1.00 19.57 84 VAL A N 1
ATOM 670 C CA . VAL A 1 85 ? 28.829 -0.280 6.735 1.00 19.65 84 VAL A CA 1
ATOM 671 C C . VAL A 1 85 ? 28.385 1.199 6.670 1.00 18.14 84 VAL A C 1
ATOM 672 O O . VAL A 1 85 ? 29.200 2.083 6.365 1.00 18.13 84 VAL A O 1
ATOM 676 N N . ILE A 1 86 ? 27.096 1.464 6.891 1.00 16.84 85 ILE A N 1
ATOM 677 C CA . ILE A 1 86 ? 26.537 2.797 6.662 1.00 16.33 85 ILE A CA 1
ATOM 678 C C . ILE A 1 86 ? 27.076 3.846 7.632 1.00 16.54 85 ILE A C 1
ATOM 679 O O . ILE A 1 86 ? 27.318 4.975 7.236 1.00 16.90 85 ILE A O 1
ATOM 684 N N . VAL A 1 87 ? 27.321 3.484 8.877 1.00 17.75 86 VAL A N 1
ATOM 685 C CA . VAL A 1 87 ? 27.896 4.435 9.841 1.00 18.48 86 VAL A CA 1
ATOM 686 C C . VAL A 1 87 ? 29.340 4.874 9.447 1.00 18.91 86 VAL A C 1
ATOM 687 O O . VAL A 1 87 ? 29.656 6.077 9.415 1.00 18.84 86 VAL A O 1
ATOM 691 N N . GLU A 1 88 ? 30.206 3.901 9.128 1.00 19.15 87 GLU A N 1
ATOM 692 C CA . GLU A 1 88 ? 31.565 4.202 8.690 1.00 19.32 87 GLU A CA 1
ATOM 693 C C . GLU A 1 88 ? 31.533 4.933 7.361 1.00 17.76 87 GLU A C 1
ATOM 694 O O . GLU A 1 88 ? 32.435 5.723 7.097 1.00 18.23 87 GLU A O 1
ATOM 702 N N . ALA A 1 89 ? 30.515 4.673 6.511 1.00 16.48 88 ALA A N 1
ATOM 703 C CA . ALA A 1 89 ? 30.354 5.446 5.255 1.00 16.00 88 ALA A CA 1
ATOM 704 C C . ALA A 1 89 ? 30.099 6.934 5.550 1.00 16.57 88 ALA A C 1
ATOM 705 O O . ALA A 1 89 ? 30.706 7.798 4.953 1.00 17.19 88 ALA A O 1
ATOM 707 N N . PHE A 1 90 ? 29.192 7.220 6.469 1.00 17.02 89 PHE A N 1
ATOM 708 C CA . PHE A 1 90 ? 28.988 8.608 6.926 1.00 18.31 89 PHE A CA 1
ATOM 709 C C . PHE A 1 90 ? 30.211 9.266 7.547 1.00 19.02 89 PHE A C 1
ATOM 710 O O . PHE A 1 90 ? 30.456 10.455 7.280 1.00 19.28 89 PHE A O 1
ATOM 718 N N . LYS A 1 91 ? 30.960 8.515 8.367 1.00 19.10 90 LYS A N 1
ATOM 719 C CA . LYS A 1 91 ? 32.187 9.033 8.988 1.00 20.84 90 LYS A CA 1
ATOM 720 C C . LYS A 1 91 ? 33.229 9.375 7.912 1.00 21.12 90 LYS A C 1
ATOM 721 O O . LYS A 1 91 ? 33.913 10.389 7.981 1.00 22.13 90 LYS A O 1
ATOM 724 N N . HIS A 1 92 ? 33.320 8.501 6.912 1.00 20.14 91 HIS A N 1
ATOM 725 C CA . HIS A 1 92 ? 34.251 8.676 5.810 1.00 20.77 91 HIS A CA 1
ATOM 726 C C . HIS A 1 92 ? 33.939 9.912 5.015 1.00 20.86 91 HIS A C 1
ATOM 727 O O . HIS A 1 92 ? 34.821 10.747 4.766 1.00 22.59 91 HIS A O 1
ATOM 734 N N . VAL A 1 93 ? 32.685 10.055 4.612 1.00 20.06 92 VAL A N 1
ATOM 735 C CA . VAL A 1 93 ? 32.287 11.207 3.786 1.00 21.00 92 VAL A CA 1
ATOM 736 C C . VAL A 1 93 ? 32.437 12.497 4.579 1.00 22.61 92 VAL A C 1
ATOM 737 O O . VAL A 1 93 ? 32.887 13.527 4.043 1.00 24.10 92 VAL A O 1
ATOM 741 N N . SER A 1 94 ? 32.150 12.416 5.878 1.00 22.71 93 SER A N 1
ATOM 742 C CA . SER A 1 94 ? 32.293 13.541 6.754 1.00 24.33 93 SER A CA 1
ATOM 743 C C . SER A 1 94 ? 33.738 14.020 6.873 1.00 25.85 93 SER A C 1
ATOM 744 O O . SER A 1 94 ? 33.993 15.224 6.858 1.00 27.99 93 SER A O 1
ATOM 747 N N . SER A 1 95 ? 34.679 13.076 7.026 1.00 25.48 94 SER A N 1
ATOM 748 C CA . SER A 1 95 ? 36.122 13.380 7.068 1.00 26.83 94 SER A CA 1
ATOM 749 C C . SER A 1 95 ? 36.678 13.888 5.737 1.00 27.31 94 SER A C 1
ATOM 750 O O . SER A 1 95 ? 37.661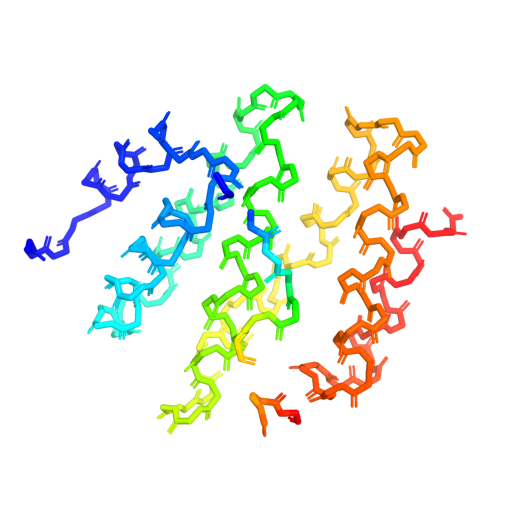 14.641 5.723 1.00 28.84 94 SER A O 1
ATOM 755 N N . GLU A 1 96 ? 36.072 13.452 4.630 1.00 26.03 95 GLU A N 1
ATOM 756 C CA . GLU A 1 96 ? 36.621 13.710 3.294 1.00 27.47 95 GLU A CA 1
ATOM 757 C C . GLU A 1 96 ? 36.065 14.993 2.620 1.00 28.76 95 GLU A C 1
ATOM 758 O O . GLU A 1 96 ? 36.631 15.468 1.624 1.00 30.14 95 GLU A O 1
ATOM 764 N N . THR A 1 97 ? 34.992 15.561 3.173 1.00 28.93 96 THR A N 1
ATOM 765 C CA . THR A 1 97 ? 34.313 16.723 2.568 1.00 30.47 96 THR A CA 1
ATOM 766 C C . THR A 1 97 ? 34.214 17.943 3.509 1.00 32.93 96 THR A C 1
ATOM 767 O O . THR A 1 97 ? 34.631 17.891 4.661 1.00 33.06 96 THR A O 1
ATOM 771 N N . ASP A 1 98 ? 33.674 19.047 2.992 1.00 35.36 97 ASP A N 1
ATOM 772 C CA . ASP A 1 98 ? 33.570 20.305 3.747 1.00 38.02 97 ASP A CA 1
ATOM 773 C C . ASP A 1 98 ? 32.217 20.521 4.453 1.00 37.30 97 ASP A C 1
ATOM 774 O O . ASP A 1 98 ? 31.307 19.697 4.346 1.00 34.12 97 ASP A O 1
ATOM 779 N N . GLU A 1 99 ? 32.107 21.647 5.161 1.00 40.30 98 GLU A N 1
ATOM 780 C CA . GLU A 1 99 ? 30.846 22.092 5.797 1.00 41.34 98 GLU A CA 1
ATOM 781 C C . GLU A 1 99 ? 29.588 21.946 4.934 1.00 41.82 98 GLU A C 1
ATOM 782 O O . GLU A 1 99 ? 28.557 21.422 5.395 1.00 40.83 98 GLU A O 1
ATOM 788 N N . SER A 1 100 ? 29.673 22.411 3.689 1.00 43.65 99 SER A N 1
ATOM 789 C CA . SER A 1 100 ? 28.529 22.404 2.772 1.00 43.66 99 SER A CA 1
ATOM 790 C C . SER A 1 100 ? 28.024 20.990 2.534 1.00 40.64 99 SER A C 1
ATOM 791 O O . SER A 1 100 ? 26.825 20.711 2.644 1.00 40.32 99 SER A O 1
ATOM 794 N N . CYS A 1 101 ? 28.937 20.089 2.196 1.00 38.77 100 CYS A N 1
ATOM 795 C CA A CYS A 1 101 ? 28.584 18.700 2.010 0.50 36.04 100 CYS A CA 1
ATOM 796 C CA B CYS A 1 101 ? 28.565 18.705 1.983 0.50 35.92 100 CYS A CA 1
ATOM 797 C C . CYS A 1 101 ? 28.005 18.086 3.295 1.00 34.21 100 CYS A C 1
ATOM 798 O O . CYS A 1 101 ? 27.033 17.318 3.251 1.00 31.73 100 CYS A O 1
ATOM 803 N N . LYS A 1 102 ? 28.589 18.431 4.447 1.00 34.22 101 LYS A N 1
ATOM 804 C CA . LYS A 1 102 ? 28.069 17.962 5.766 1.00 32.75 101 LYS A CA 1
ATOM 805 C C . LYS A 1 102 ? 26.629 18.413 6.061 1.00 31.81 101 LYS A C 1
ATOM 806 O O . LYS A 1 102 ? 25.836 17.641 6.614 1.00 30.86 101 LYS A O 1
ATOM 808 N N . LYS A 1 103 ? 26.296 19.653 5.709 1.00 32.13 102 LYS A N 1
ATOM 809 C CA . LYS A 1 103 ? 24.904 20.125 5.755 1.00 32.06 102 LYS A CA 1
ATOM 810 C C . LYS A 1 103 ? 23.980 19.198 4.895 1.00 29.56 102 LYS A C 1
ATOM 811 O O . LYS A 1 103 ? 22.916 18.775 5.346 1.00 28.10 102 LYS A O 1
ATOM 814 N N . HIS A 1 104 ? 24.410 18.864 3.676 1.00 28.76 103 HIS A N 1
ATOM 815 C CA . HIS A 1 104 ? 23.654 17.868 2.845 1.00 27.16 103 HIS A CA 1
ATOM 816 C C . HIS A 1 104 ? 23.521 16.526 3.518 1.00 25.60 103 HIS A C 1
ATOM 817 O O . HIS A 1 104 ? 22.449 15.926 3.518 1.00 23.87 103 HIS A O 1
ATOM 824 N N . LEU A 1 105 ? 24.602 16.045 4.131 1.00 26.03 104 LEU A N 1
ATOM 825 C CA . LEU A 1 105 ? 24.578 14.749 4.842 1.00 25.94 104 LEU A CA 1
ATOM 826 C C . LEU A 1 105 ? 23.631 14.785 6.022 1.00 25.19 104 LEU A C 1
ATOM 827 O O . LEU A 1 105 ? 22.923 13.823 6.274 1.00 25.83 104 LEU A O 1
ATOM 832 N N . GLY A 1 106 ? 23.658 15.894 6.741 1.00 26.34 105 GLY A N 1
ATOM 833 C CA . GLY A 1 106 ? 22.762 16.148 7.880 1.00 27.26 105 GLY A CA 1
ATOM 834 C C . GLY A 1 106 ? 21.286 16.114 7.495 1.00 26.88 105 GLY A C 1
ATOM 835 O O . GLY A 1 106 ? 20.450 15.650 8.259 1.00 25.95 105 GLY A O 1
ATOM 836 N N . ARG A 1 107 ? 20.979 16.636 6.316 1.00 27.30 106 ARG A N 1
ATOM 837 C CA . ARG A 1 107 ? 19.619 16.604 5.805 1.00 28.05 106 ARG A CA 1
ATOM 838 C C . ARG A 1 107 ? 19.178 15.177 5.511 1.00 24.94 106 ARG A C 1
ATOM 839 O O . ARG A 1 107 ? 18.059 14.802 5.838 1.00 23.91 106 ARG A O 1
ATOM 854 N N . VAL A 1 108 ? 20.054 14.376 4.897 1.00 22.58 107 VAL A N 1
ATOM 855 C CA . VAL A 1 108 ? 19.733 12.978 4.701 1.00 20.94 107 VAL A CA 1
ATOM 856 C C . VAL A 1 108 ? 19.421 12.303 6.047 1.00 20.71 107 VAL A C 1
ATOM 857 O O . VAL A 1 108 ? 18.408 11.596 6.202 1.00 19.81 107 VAL A O 1
ATOM 861 N N . LEU A 1 109 ? 20.284 12.537 7.026 1.00 20.98 108 LEU A N 1
ATOM 862 C CA . LEU A 1 109 ? 20.035 12.018 8.359 1.00 21.79 108 LEU A CA 1
ATOM 863 C C . LEU A 1 109 ? 18.665 12.494 8.955 1.00 22.16 108 LEU A C 1
ATOM 864 O O . LEU A 1 109 ? 17.950 11.715 9.556 1.00 21.74 108 LEU A O 1
ATOM 869 N N . SER A 1 110 ? 18.317 13.758 8.783 1.00 23.12 109 SER A N 1
ATOM 870 C CA A SER A 1 110 ? 17.022 14.257 9.267 0.50 24.85 109 SER A CA 1
ATOM 871 C CA B SER A 1 110 ? 17.033 14.266 9.262 0.50 24.76 109 SER A CA 1
ATOM 872 C C . SER A 1 110 ? 15.867 13.556 8.551 1.00 24.20 109 SER A C 1
ATOM 873 O O . SER A 1 110 ? 14.879 13.216 9.164 1.00 25.12 109 SER A O 1
ATOM 878 N N . ILE A 1 111 ? 16.016 13.322 7.257 1.00 23.08 110 ILE A N 1
ATOM 879 C CA . ILE A 1 111 ? 14.995 12.588 6.452 1.00 22.64 110 ILE A CA 1
ATOM 880 C C . ILE A 1 111 ? 14.852 11.152 6.991 1.00 22.07 110 ILE A C 1
ATOM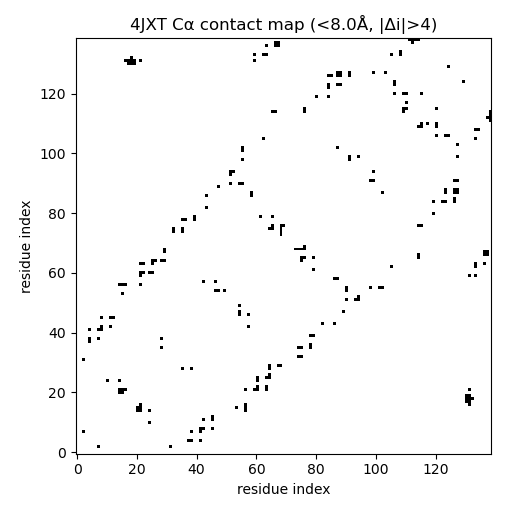 881 O O . ILE A 1 111 ? 13.735 10.665 7.240 1.00 22.99 110 ILE A O 1
ATOM 886 N N . TRP A 1 112 ? 16.000 10.517 7.240 1.00 20.82 111 TRP A N 1
ATOM 887 C CA . TRP A 1 112 ? 16.050 9.162 7.801 1.00 20.43 111 TRP A CA 1
ATOM 888 C C . TRP A 1 112 ? 15.399 9.076 9.147 1.00 22.28 111 TRP A C 1
ATOM 889 O O . TRP A 1 112 ? 14.716 8.106 9.403 1.00 23.39 111 TRP A O 1
ATOM 900 N N . GLU A 1 113 ? 15.608 10.079 10.013 1.00 23.51 112 GLU A N 1
ATOM 901 C CA A GLU A 1 113 ? 14.941 10.100 11.310 0.50 25.70 112 GLU A CA 1
ATOM 902 C CA B GLU A 1 113 ? 14.945 10.162 11.315 0.50 25.82 112 GLU A CA 1
ATOM 903 C C . GLU A 1 113 ? 13.431 10.254 11.153 1.00 27.54 112 GLU A C 1
ATOM 904 O O . GLU A 1 113 ? 12.685 9.502 11.747 1.00 28.29 112 GLU A O 1
ATOM 915 N N . GLU A 1 114 ? 12.988 11.214 10.345 1.00 28.67 113 GLU A N 1
ATOM 916 C CA . GLU A 1 114 ? 11.557 11.459 10.208 1.00 31.34 113 GLU A CA 1
ATOM 917 C C . GLU A 1 114 ? 10.775 10.342 9.488 1.00 29.71 113 GLU A C 1
ATOM 918 O O . GLU A 1 114 ? 9.619 10.135 9.785 1.00 30.69 113 GLU A O 1
ATOM 924 N N . ARG A 1 115 ? 11.433 9.607 8.594 1.00 26.98 114 ARG A N 1
ATOM 925 C CA . ARG A 1 115 ? 10.818 8.475 7.880 1.00 26.22 114 ARG A CA 1
ATOM 926 C C . ARG A 1 115 ? 11.148 7.102 8.510 1.00 25.62 114 ARG A C 1
ATOM 927 O O . ARG A 1 115 ? 10.788 6.058 7.925 1.00 25.33 114 ARG A O 1
ATOM 935 N N . SER A 1 116 ? 11.824 7.099 9.673 1.00 25.17 115 SER A N 1
ATOM 936 C CA . SER A 1 116 ? 12.269 5.863 10.358 1.00 24.84 115 SER A CA 1
ATOM 937 C C . SER A 1 116 ? 12.964 4.872 9.415 1.00 23.09 115 SER A C 1
ATOM 938 O O . SER A 1 116 ? 12.613 3.680 9.336 1.00 22.88 115 SER A O 1
ATOM 941 N N . VAL A 1 117 ? 13.952 5.368 8.685 1.00 21.01 116 VAL A N 1
ATOM 942 C CA . VAL A 1 117 ? 14.671 4.529 7.743 1.00 19.66 116 VAL A CA 1
ATOM 943 C C . VAL A 1 117 ? 15.529 3.490 8.487 1.00 20.01 116 VAL A C 1
ATOM 944 O O . VAL A 1 117 ? 15.697 2.365 7.992 1.00 20.09 116 VAL A O 1
ATOM 948 N N . TYR A 1 118 ? 16.114 3.908 9.611 1.00 21.16 117 TYR A N 1
ATOM 949 C CA . TYR A 1 118 ? 16.796 3.028 10.592 1.00 22.30 117 TYR A CA 1
ATOM 950 C C . TYR A 1 118 ? 16.195 3.268 11.950 1.00 24.60 117 TYR A C 1
ATOM 951 O O . TYR A 1 118 ? 15.545 4.298 12.190 1.00 25.24 117 TYR A O 1
ATOM 960 N N . GLU A 1 119 ? 16.403 2.293 12.835 1.00 25.75 118 GLU A N 1
ATOM 961 C CA . GLU A 1 119 ? 16.005 2.402 14.223 1.00 28.24 118 GLU A CA 1
ATOM 962 C C . GLU A 1 119 ? 16.933 3.426 14.916 1.00 27.84 118 GLU A C 1
ATOM 963 O O . GLU A 1 119 ? 17.976 3.773 14.369 1.00 24.86 118 GLU A O 1
ATOM 973 N N . ASN A 1 120 ? 16.521 3.927 16.079 1.00 29.74 119 ASN A N 1
ATOM 974 C CA . ASN A 1 120 ? 17.231 5.019 16.739 1.00 30.74 119 ASN A CA 1
ATOM 975 C C . ASN A 1 120 ? 18.673 4.654 17.131 1.00 30.85 119 ASN A C 1
ATOM 976 O O . ASN A 1 120 ? 19.540 5.540 17.266 1.00 30.24 119 ASN A O 1
ATOM 981 N N . ASP A 1 121 ? 18.932 3.360 17.337 1.00 31.80 120 ASP A N 1
ATOM 982 C CA . ASP A 1 121 ? 20.296 2.914 17.659 1.00 32.45 120 ASP A CA 1
ATOM 983 C C . ASP A 1 121 ? 21.244 3.312 16.524 1.00 29.05 120 ASP A C 1
ATOM 984 O O . ASP A 1 121 ? 22.264 3.957 16.740 1.00 28.34 120 ASP A O 1
ATOM 989 N N . VAL A 1 122 ? 20.857 3.010 15.311 1.00 26.68 121 VAL A N 1
ATOM 990 C CA . VAL A 1 122 ? 21.687 3.393 14.176 1.00 25.03 121 VAL A CA 1
ATOM 991 C C . VAL A 1 122 ? 21.666 4.893 13.886 1.00 23.79 121 VAL A C 1
ATOM 992 O O . VAL A 1 122 ? 22.712 5.467 13.547 1.00 22.80 121 VAL A O 1
ATOM 996 N N . LEU A 1 123 ? 20.508 5.532 14.042 1.00 23.93 122 LEU A N 1
ATOM 997 C CA . LEU A 1 123 ? 20.420 6.983 13.823 1.00 23.57 122 LEU A CA 1
ATOM 998 C C . LEU A 1 123 ? 21.349 7.735 14.802 1.00 24.71 122 LEU A C 1
ATOM 999 O O . LEU A 1 123 ? 22.006 8.717 14.408 1.00 24.21 122 LEU A O 1
ATOM 1004 N N . GLU A 1 124 ? 21.426 7.258 16.039 1.00 26.03 123 GLU A N 1
ATOM 1005 C CA A GLU A 1 124 ? 22.282 7.856 17.060 0.50 27.76 123 GLU A CA 1
ATOM 1006 C CA B GLU A 1 124 ? 22.302 7.879 17.055 0.50 27.71 123 GLU A CA 1
ATOM 1007 C C . GLU A 1 124 ? 23.770 7.725 16.692 1.00 27.09 123 GLU A C 1
ATOM 1008 O O . GLU A 1 124 ? 24.553 8.639 16.902 1.00 27.91 123 GLU A O 1
ATOM 1019 N N . GLN A 1 125 ? 24.151 6.573 16.143 1.00 26.69 124 GLN A N 1
ATOM 1020 C CA . GLN A 1 125 ? 25.507 6.368 15.646 1.00 26.84 124 GLN A CA 1
ATOM 1021 C C . GLN A 1 125 ? 25.829 7.278 14.449 1.00 25.42 124 GLN A C 1
ATOM 1022 O O . GLN A 1 125 ? 26.956 7.803 14.331 1.00 24.25 124 GLN A O 1
ATOM 1028 N N . LEU A 1 126 ? 24.851 7.436 13.543 1.00 24.06 125 LEU A N 1
ATOM 1029 C CA . LEU A 1 126 ? 25.025 8.336 12.384 1.00 23.68 125 LEU A CA 1
ATOM 1030 C C . LEU A 1 126 ? 25.242 9.775 12.824 1.00 25.74 125 LEU A C 1
ATOM 1031 O O . LEU A 1 126 ? 26.121 10.465 12.279 1.00 25.84 125 LEU A O 1
ATOM 1036 N N . LYS A 1 127 ? 24.479 10.216 13.820 1.00 28.42 126 LYS A N 1
ATOM 1037 C CA . LYS A 1 127 ? 24.597 11.573 14.342 1.00 31.44 126 LYS A CA 1
ATOM 1038 C C . LYS A 1 127 ? 25.959 11.804 14.995 1.00 33.28 126 LYS A C 1
ATOM 1039 O O . LYS A 1 127 ? 26.572 12.851 14.790 1.00 33.67 126 LYS A O 1
ATOM 1045 N N . GLN A 1 128 ? 26.439 10.819 15.761 1.00 34.65 127 GLN A N 1
ATOM 1046 C CA . GLN A 1 128 ? 27.767 10.913 16.393 1.00 36.87 127 GLN A CA 1
ATOM 1047 C C . GLN A 1 128 ? 28.868 10.982 15.306 1.00 36.48 127 GLN A C 1
ATOM 1048 O O . GLN A 1 128 ? 29.802 11.781 15.408 1.00 38.30 127 GLN A O 1
ATOM 1054 N N . ALA A 1 129 ? 28.739 10.142 14.285 1.00 34.73 128 ALA A N 1
ATOM 1055 C CA . ALA A 1 129 ? 29.632 10.140 13.121 1.00 34.85 128 ALA A CA 1
ATOM 1056 C C . ALA A 1 129 ? 29.699 11.503 12.404 1.00 35.61 128 ALA A C 1
ATOM 1057 O O . ALA A 1 129 ? 30.767 11.896 11.949 1.00 35.08 128 ALA A O 1
ATOM 1059 N N . LEU A 1 130 ? 28.579 12.225 12.327 1.00 35.57 129 LEU A N 1
ATOM 1060 C CA . LEU A 1 130 ? 28.564 13.569 11.707 1.00 37.19 129 LEU A CA 1
ATOM 1061 C C . LEU A 1 130 ? 28.937 14.711 12.629 1.00 40.45 129 LEU A C 1
ATOM 1062 O O . LEU A 1 130 ? 29.637 15.633 12.215 1.00 42.14 129 LEU A O 1
ATOM 1067 N N . TYR A 1 131 ? 28.432 14.682 13.862 1.00 41.75 130 TYR A N 1
ATOM 1068 C CA . TYR A 1 131 ? 28.530 15.828 14.765 1.00 44.21 130 TYR A CA 1
ATOM 1069 C C . TYR A 1 131 ? 29.319 15.593 16.056 1.00 46.27 130 TYR A C 1
ATOM 1070 O O . TYR A 1 131 ? 29.228 16.410 16.964 1.00 48.91 130 TYR A O 1
ATOM 1079 N N . GLY A 1 132 ? 30.098 14.514 16.148 1.00 46.74 131 GLY A N 1
ATOM 1080 C CA . GLY A 1 132 ? 30.820 14.207 17.404 1.00 49.26 131 GLY A CA 1
ATOM 1081 C C . GLY A 1 132 ? 32.321 14.179 17.229 1.00 50.57 131 GLY A C 1
ATOM 1082 O O . GLY A 1 132 ? 32.817 14.156 16.093 1.00 51.76 131 GLY A O 1
ATOM 1083 N N . ASP A 1 133 ? 33.046 14.159 18.347 1.00 52.22 132 ASP A N 1
ATOM 1084 N N . PRO B 2 3 ? 18.837 18.506 -13.679 1.00 55.39 1620 PRO B N 1
ATOM 1085 C CA . PRO B 2 3 ? 17.918 18.432 -12.534 1.00 52.79 1620 PRO B CA 1
ATOM 1086 C C . PRO B 2 3 ? 18.498 17.551 -11.445 1.00 45.56 1620 PRO B C 1
ATOM 1087 O O . PRO B 2 3 ? 18.602 16.333 -11.642 1.00 41.31 1620 PRO B O 1
ATOM 1101 N N . TYR B 2 5 ? 19.476 15.589 -7.860 1.00 29.89 1622 TYR B N 1
ATOM 1102 C CA . TYR B 2 5 ? 18.797 14.612 -7.010 1.00 25.71 1622 TYR B CA 1
ATOM 1103 C C . TYR B 2 5 ? 18.243 15.256 -5.708 1.00 26.40 1622 TYR B C 1
ATOM 1104 O O . TYR B 2 5 ? 18.886 16.110 -5.101 1.00 28.51 1622 TYR B O 1
ATOM 1113 N N . SER B 2 6 ? 17.045 14.804 -5.313 1.00 25.05 1623 SER B N 1
ATOM 1114 C CA . SER B 2 6 ? 16.390 15.195 -4.078 1.00 25.43 1623 SER B CA 1
ATOM 1115 C C . SER B 2 6 ? 16.233 13.978 -3.208 1.00 22.26 1623 SER B C 1
ATOM 1116 O O . SER B 2 6 ? 15.559 13.034 -3.596 1.00 20.98 1623 SER B O 1
ATOM 1119 N N . PRO B 2 7 ? 16.823 14.018 -2.000 1.00 22.24 1624 PRO B N 1
ATOM 1120 C CA . PRO B 2 7 ? 16.778 12.870 -1.089 1.00 20.42 1624 PRO B CA 1
ATOM 1121 C C . PRO B 2 7 ? 15.398 12.615 -0.481 1.00 20.27 1624 PRO B C 1
ATOM 1122 O O . PRO B 2 7 ? 15.209 11.560 0.101 1.00 19.25 1624 PRO B O 1
ATOM 1126 N N . THR B 2 8 ? 14.464 13.581 -0.613 1.00 21.90 1625 THR B N 1
ATOM 1127 C CA . THR B 2 8 ? 13.066 13.378 -0.234 1.00 22.42 1625 THR B CA 1
ATOM 1128 C C . THR B 2 8 ? 12.233 12.745 -1.348 1.00 22.51 1625 THR B C 1
ATOM 1129 O O . THR B 2 8 ? 11.052 12.423 -1.120 1.00 23.71 1625 THR B O 1
ATOM 1133 N N . SER B 2 9 ? 12.839 12.528 -2.529 1.00 21.93 1626 SER B N 1
ATOM 1134 C CA . SER B 2 9 ? 12.114 12.048 -3.707 1.00 22.72 1626 SER B CA 1
ATOM 1135 C C . SER B 2 9 ? 11.527 10.664 -3.577 1.00 22.13 1626 SER B C 1
ATOM 1136 O O . SER B 2 9 ? 10.488 10.398 -4.170 1.00 24.09 1626 SER B O 1
ATOM 1139 N N . PRO B 2 10 ? 12.185 9.741 -2.821 1.00 20.41 1627 PRO B N 1
ATOM 1140 C CA . PRO B 2 10 ? 11.568 8.420 -2.717 1.00 21.45 1627 PRO B CA 1
ATOM 1141 C C . PRO B 2 10 ? 10.173 8.450 -2.073 1.00 23.67 1627 PRO B C 1
ATOM 1142 O O . PRO B 2 10 ? 9.932 9.218 -1.140 1.00 23.21 1627 PRO B O 1
ATOM 1156 N N A TYR B 2 12 ? 7.578 7.460 0.368 0.50 29.73 1629 TYR B N 1
ATOM 1157 N N B TYR B 2 12 ? 7.865 7.401 0.417 0.50 29.71 1629 TYR B N 1
ATOM 1158 C CA A TYR B 2 12 ? 7.346 6.908 1.723 0.50 30.90 1629 TYR B CA 1
ATOM 1159 C CA B TYR B 2 12 ? 8.094 6.661 1.651 0.50 30.76 1629 TYR B CA 1
ATOM 1160 C C A TYR B 2 12 ? 5.913 7.110 2.186 0.50 33.93 1629 TYR B C 1
ATOM 1161 C C B TYR B 2 12 ? 8.069 7.549 2.831 0.50 29.99 1629 TYR B C 1
ATOM 1162 O O A TYR B 2 12 ? 5.363 6.274 2.903 0.50 36.87 1629 TYR B O 1
ATOM 1163 O O B TYR B 2 12 ? 8.424 8.721 2.743 0.50 28.12 1629 TYR B O 1
ATOM 1180 N N B SER B 2 13 ? 7.638 6.985 3.951 0.50 32.53 1630 SER B N 1
ATOM 1181 C CA B SER B 2 13 ? 8.024 7.507 5.245 0.50 32.36 1630 SER B CA 1
ATOM 1182 C C B SER B 2 13 ? 7.927 6.485 6.358 0.50 35.92 1630 SER B C 1
ATOM 1183 O O B SER B 2 13 ? 8.467 5.398 6.246 0.50 37.78 1630 SER B O 1
#

Radius of gyration: 13.74 Å; Cα contacts (8 Å, |Δi|>4): 144; chains: 2; bounding box: 31×33×35 Å

InterPro domains:
  IPR006569 CID domain [PF04818] (8-125)
  IPR006569 CID domain [PS51391] (1-133)
  IPR006569 CID domain [SM00582] (8-130)
  IPR008942 ENTH/VHS [G3DSA:1.25.40.90] (1-137)
  IPR008942 ENTH/VHS [SSF48464] (4-137)
  IPR032337 RPRD1A/B, C-terminal domain [PF16566] (165-310)
  IPR047884 RPRD1A, CID domain [cd17011] (4-131)

Sequence (139 aa):
SAFSEAALEKKLS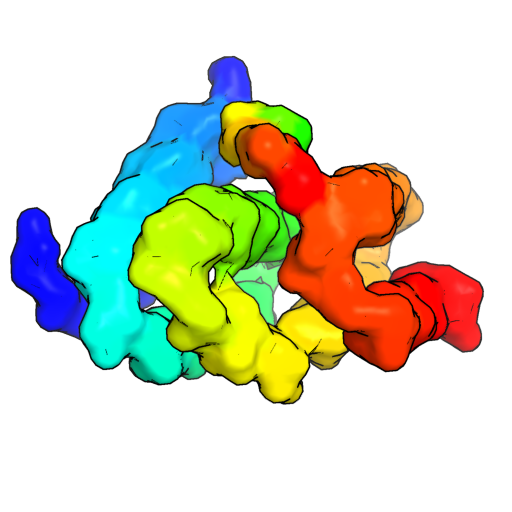ELSNSQQSVQTLSLWLIHHRKHSRPIVTVWERELRKAKPNRKLTFLYLANDVIQNSKRKGPEFTKDFAPVIVEAFKHVSSETDESCCKKHLGRVLSSIWEEERSVYENDVLEEQLKQALYGPYSPTSPYYS

Solvent-accessible surface area: 7455 Å² total

GO terms:
  GO:0042802 identical protein binding (F, IPI)
  GO:0005515 protein binding (F, IPI)
  GO:0005634 nucleus (C, IDA)
  GO:0097550 transcription preinitiation complex (C, IDA)
  GO:0001111 RNA polymerase II promoter clearance (P, IMP)
  GO:0005654 nucleoplasm (C, TAS)
  GO:0005654 nucleoplasm (C, IDA)

Organism: Homo sapiens (NCBI:txid9606)

B-factor: mean 24.3, std 8.11, range [11.57, 58.53]